Protein AF-A0A538TRN0-F1 (afdb_monomer_lite)

Organism: Eiseniibacteriota bacterium (NCBI:txid2212470)

Structure (mmCIF, N/CA/C/O backbone):
data_AF-A0A538TRN0-F1
#
_entry.id   AF-A0A538TRN0-F1
#
loop_
_atom_site.group_PDB
_atom_site.id
_atom_site.type_symbol
_atom_site.label_atom_id
_atom_site.label_alt_id
_atom_site.label_comp_id
_atom_site.label_asym_id
_atom_site.label_entity_id
_atom_site.label_seq_id
_atom_site.pdbx_PDB_ins_code
_atom_site.Cartn_x
_atom_site.Cartn_y
_atom_site.Cartn_z
_atom_site.occupancy
_atom_site.B_iso_or_equiv
_atom_site.auth_seq_id
_atom_site.auth_comp_id
_atom_site.auth_asym_id
_atom_site.auth_atom_id
_atom_site.pdbx_PDB_model_num
ATOM 1 N N . MET A 1 1 ? -42.161 2.034 69.793 1.00 60.78 1 MET A N 1
ATOM 2 C CA . MET A 1 1 ? -41.586 1.018 68.879 1.00 60.78 1 MET A CA 1
ATOM 3 C C . MET A 1 1 ? -41.432 1.464 67.412 1.00 60.78 1 MET A C 1
ATOM 5 O O . MET A 1 1 ? -40.336 1.257 66.905 1.00 60.78 1 MET A O 1
ATOM 9 N N . PRO A 1 2 ? -42.391 2.129 66.728 1.00 73.31 2 PRO A N 1
ATOM 10 C CA . PRO A 1 2 ? -42.291 2.372 65.273 1.00 73.31 2 PRO A CA 1
ATOM 11 C C . PRO A 1 2 ? -41.176 3.3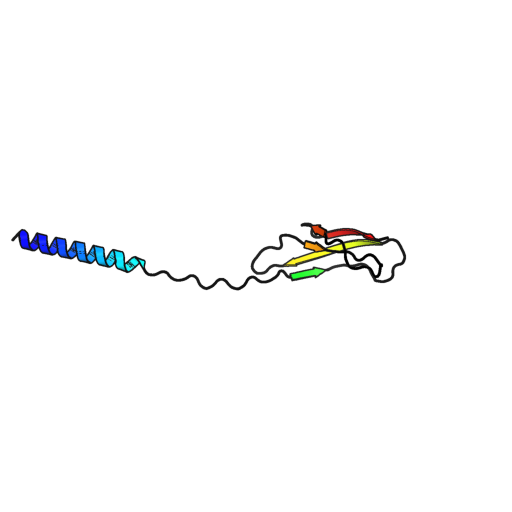53 64.872 1.00 73.31 2 PRO A C 1
ATOM 13 O O . PRO A 1 2 ? -40.542 3.190 63.836 1.00 73.31 2 PRO A O 1
ATOM 16 N N . ARG A 1 3 ? -40.854 4.326 65.736 1.00 79.81 3 ARG A N 1
ATOM 17 C CA . ARG A 1 3 ? -39.811 5.336 65.481 1.00 79.81 3 ARG A CA 1
ATOM 18 C C . ARG A 1 3 ? -38.394 4.749 65.410 1.00 79.81 3 ARG A C 1
ATOM 20 O O . ARG A 1 3 ? -37.573 5.249 64.658 1.00 79.81 3 ARG A O 1
ATOM 27 N N . ARG A 1 4 ? -38.113 3.671 66.155 1.00 83.06 4 ARG A N 1
ATOM 28 C CA . ARG A 1 4 ? -36.812 2.973 66.105 1.00 83.06 4 ARG A CA 1
ATOM 29 C C . ARG A 1 4 ? -36.671 2.147 64.827 1.00 83.06 4 ARG A C 1
ATOM 31 O O . ARG A 1 4 ? -35.608 2.148 64.224 1.00 83.06 4 ARG A O 1
ATOM 38 N N . ILE A 1 5 ? -37.760 1.511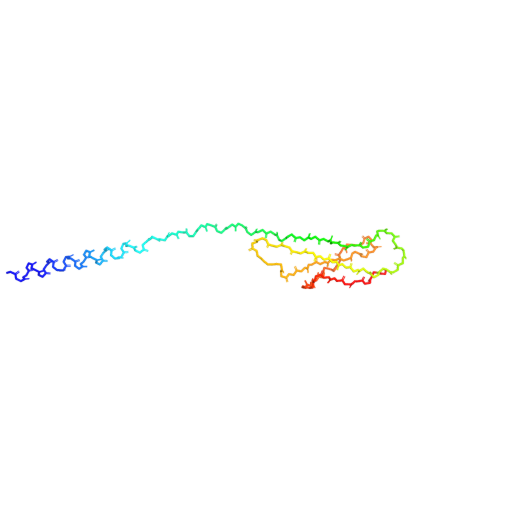 64.394 1.00 87.31 5 ILE A N 1
ATOM 39 C CA . ILE A 1 5 ? -37.815 0.738 63.146 1.00 87.31 5 ILE A CA 1
ATOM 40 C C . ILE A 1 5 ? -37.649 1.671 61.938 1.00 87.31 5 ILE A C 1
ATOM 42 O O . ILE A 1 5 ? -36.858 1.376 61.050 1.00 87.31 5 ILE A O 1
ATOM 46 N N . ALA A 1 6 ? -38.306 2.836 61.946 1.00 88.06 6 ALA A N 1
ATOM 47 C CA . ALA A 1 6 ? -38.159 3.844 60.894 1.00 88.06 6 ALA A CA 1
ATOM 48 C C . ALA A 1 6 ? -36.722 4.390 60.784 1.00 88.06 6 ALA A C 1
ATOM 50 O O . ALA A 1 6 ? -36.212 4.554 59.680 1.00 88.06 6 ALA A O 1
ATOM 51 N N . LEU A 1 7 ? -36.047 4.625 61.917 1.00 92.38 7 LEU A N 1
ATOM 52 C CA . LEU A 1 7 ? -34.651 5.081 61.933 1.00 92.38 7 LEU A CA 1
ATOM 53 C C . LEU A 1 7 ? -33.680 4.008 61.419 1.00 92.38 7 LEU A C 1
ATOM 55 O O . LEU A 1 7 ? -32.754 4.335 60.684 1.00 92.38 7 LEU A O 1
ATOM 59 N N . LEU A 1 8 ? -33.906 2.737 61.765 1.00 93.50 8 LEU A N 1
ATOM 60 C CA . LEU A 1 8 ? -33.096 1.618 61.272 1.00 93.50 8 LEU A CA 1
ATOM 61 C C . LEU A 1 8 ? -33.289 1.392 59.768 1.00 93.50 8 LEU A C 1
ATOM 63 O O . LEU A 1 8 ? -32.311 1.191 59.055 1.00 93.50 8 LEU A O 1
ATOM 67 N N . ALA A 1 9 ? -34.528 1.475 59.277 1.00 93.31 9 ALA A N 1
ATOM 68 C CA . ALA A 1 9 ? -34.824 1.371 57.851 1.00 93.31 9 ALA A CA 1
ATOM 69 C C . ALA A 1 9 ? -34.185 2.521 57.057 1.00 93.31 9 ALA A C 1
ATOM 71 O O . ALA A 1 9 ? -33.581 2.287 56.014 1.00 93.31 9 ALA A O 1
ATOM 72 N N . LEU A 1 10 ? -34.251 3.750 57.578 1.00 94.62 10 LEU A N 1
ATOM 73 C CA . LEU A 1 10 ? -33.611 4.906 56.955 1.00 94.62 10 LEU A CA 1
ATOM 74 C C . LEU A 1 10 ? -32.083 4.758 56.923 1.00 94.62 10 LEU A C 1
ATOM 76 O O . LEU A 1 10 ? -31.468 5.005 55.890 1.00 94.62 10 LEU A O 1
ATOM 80 N N . ALA A 1 11 ? -31.477 4.303 58.024 1.00 94.81 11 ALA A N 1
ATOM 81 C CA . ALA A 1 11 ? -30.042 4.042 58.085 1.00 94.81 11 ALA A CA 1
ATOM 82 C C . ALA A 1 11 ? -29.610 2.973 57.067 1.00 94.81 11 ALA A C 1
ATOM 84 O O . ALA A 1 11 ? -28.604 3.157 56.391 1.00 94.81 11 ALA A O 1
ATOM 85 N N . LEU A 1 12 ? -30.396 1.903 56.911 1.00 94.75 12 LEU A N 1
ATOM 86 C CA . LEU A 1 12 ? -30.136 0.837 55.941 1.00 94.75 12 LEU A CA 1
ATOM 87 C C . LEU A 1 12 ? -30.221 1.334 54.488 1.00 94.75 12 LEU A C 1
ATOM 89 O O . LEU A 1 12 ? -29.388 0.977 53.660 1.00 94.75 12 LEU A O 1
ATOM 93 N N . VAL A 1 13 ? -31.206 2.177 54.169 1.00 95.19 13 VAL A N 1
ATOM 94 C CA . VAL A 1 13 ? -31.344 2.764 52.824 1.00 95.19 13 VAL A CA 1
ATOM 95 C C . VAL A 1 13 ? -30.169 3.689 52.508 1.00 95.19 13 VAL A C 1
ATOM 97 O O . VAL A 1 13 ? -29.633 3.645 51.403 1.00 95.19 13 VAL A O 1
ATOM 100 N N . ILE A 1 14 ? -29.731 4.491 53.482 1.00 94.50 14 ILE A N 1
ATOM 101 C CA . ILE A 1 14 ? -28.582 5.389 53.317 1.00 94.50 14 ILE A CA 1
ATOM 102 C C . ILE A 1 14 ? -27.294 4.589 53.085 1.00 94.50 14 ILE A C 1
ATOM 104 O O . ILE A 1 14 ? -26.524 4.926 52.186 1.00 94.50 14 ILE A O 1
ATOM 108 N N . THR A 1 15 ? -27.058 3.517 53.847 1.00 92.00 15 THR A N 1
ATOM 109 C CA . THR A 1 15 ? -25.846 2.698 53.688 1.00 92.00 15 THR A CA 1
ATOM 110 C C . THR A 1 15 ? -25.827 1.941 52.363 1.00 92.00 15 THR A C 1
ATOM 112 O O . THR A 1 15 ? -24.795 1.928 51.693 1.00 92.00 15 THR A O 1
ATOM 115 N N . LEU A 1 16 ? -26.960 1.377 51.937 1.00 90.38 16 LEU A N 1
ATOM 116 C CA . LEU A 1 16 ? -27.095 0.735 50.624 1.00 90.38 16 LEU A CA 1
ATOM 117 C C . LEU A 1 16 ? -26.893 1.730 49.474 1.00 90.38 16 LEU A C 1
ATOM 119 O O . LEU A 1 16 ? -26.180 1.425 48.519 1.00 90.38 16 LEU A O 1
ATOM 123 N N . GLY A 1 17 ? -27.461 2.935 49.583 1.00 89.75 17 GLY A N 1
ATOM 124 C CA . GLY A 1 17 ? -27.278 3.998 48.593 1.00 89.75 17 GLY A CA 1
ATOM 125 C C . GLY A 1 17 ? -25.819 4.445 48.471 1.00 89.75 17 GLY A C 1
ATOM 126 O O . GLY A 1 17 ? -25.302 4.577 47.364 1.00 89.75 17 GLY A O 1
ATOM 127 N N . ALA A 1 18 ? -25.121 4.608 49.598 1.00 85.88 18 ALA A N 1
ATOM 128 C CA . ALA A 1 18 ? -23.702 4.957 49.607 1.00 85.88 18 ALA A CA 1
ATOM 129 C C . ALA A 1 18 ? -22.818 3.848 49.003 1.00 85.88 18 ALA A C 1
ATOM 131 O O . ALA A 1 18 ? -21.908 4.142 48.227 1.00 85.88 18 ALA A O 1
ATOM 132 N N . ALA A 1 19 ? -23.108 2.577 49.303 1.00 84.81 19 ALA A N 1
ATOM 133 C CA . ALA A 1 19 ? -22.381 1.438 48.741 1.00 84.81 19 ALA A CA 1
ATOM 134 C C . ALA A 1 19 ? -22.564 1.321 47.216 1.00 84.81 19 ALA A C 1
ATOM 136 O O . ALA A 1 19 ? -21.603 1.042 46.500 1.00 84.81 19 ALA A O 1
ATOM 137 N N . TYR A 1 20 ? -23.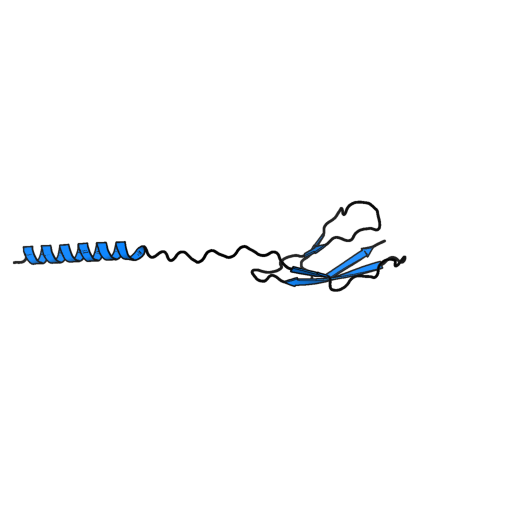772 1.594 46.710 1.00 84.38 20 TYR A N 1
ATOM 138 C CA . TYR A 1 20 ? -24.063 1.594 45.273 1.00 84.38 20 TYR A CA 1
ATOM 139 C C . TYR A 1 20 ? -23.264 2.669 44.516 1.00 84.38 20 TYR A C 1
ATOM 141 O O . TYR A 1 20 ? -22.711 2.402 43.449 1.00 84.38 20 TYR A O 1
ATOM 149 N N . LEU A 1 21 ? -23.133 3.867 45.097 1.00 78.38 21 LEU A N 1
ATOM 150 C CA . LEU A 1 21 ? -22.349 4.959 44.510 1.00 78.38 21 LEU A CA 1
ATOM 151 C C . LEU A 1 21 ? -20.835 4.691 44.549 1.00 78.38 21 LEU A C 1
ATOM 153 O O . LEU A 1 21 ? -20.127 5.065 43.616 1.00 78.38 21 LEU A O 1
ATOM 157 N N . ALA A 1 22 ? -20.335 4.009 45.583 1.00 78.00 22 ALA A N 1
ATOM 158 C CA . ALA A 1 22 ? -18.919 3.651 45.694 1.00 78.00 22 ALA A CA 1
ATOM 159 C C . ALA A 1 22 ? -18.495 2.512 44.740 1.00 78.00 22 ALA A C 1
ATOM 161 O O . ALA A 1 22 ? -17.331 2.436 44.351 1.00 78.00 22 ALA A O 1
ATOM 162 N N . GLY A 1 23 ? -19.424 1.639 44.331 1.00 69.25 23 GLY A N 1
ATOM 163 C CA . GLY A 1 23 ? -19.138 0.469 43.488 1.00 69.25 23 GLY A CA 1
ATOM 164 C C . GLY A 1 23 ? -18.902 0.753 41.998 1.00 69.25 23 GLY A C 1
ATOM 165 O O . GLY A 1 23 ? -18.390 -0.113 41.291 1.00 69.25 23 GLY A O 1
ATOM 166 N N . CYS A 1 24 ? -19.229 1.950 41.501 1.00 68.19 24 CYS A N 1
ATOM 167 C CA . CYS A 1 24 ? -19.105 2.285 40.074 1.00 68.19 24 CYS A CA 1
ATOM 168 C C . CYS A 1 24 ? -17.702 2.764 39.652 1.00 68.19 24 CYS A C 1
ATOM 170 O O . CYS A 1 24 ? -17.487 3.063 38.481 1.00 68.19 24 CYS A O 1
ATOM 172 N N . ALA A 1 25 ? -16.738 2.849 40.574 1.00 65.44 25 ALA A N 1
ATOM 173 C CA . ALA A 1 25 ? -15.427 3.446 40.302 1.00 65.44 25 ALA A CA 1
ATOM 174 C C . ALA A 1 25 ? -14.369 2.469 39.748 1.00 65.44 25 ALA A C 1
ATOM 176 O O . ALA A 1 25 ? -13.215 2.859 39.564 1.00 65.44 25 ALA A O 1
ATOM 177 N N . ASN A 1 26 ? -14.733 1.221 39.437 1.00 62.59 26 ASN A N 1
ATOM 178 C CA . ASN A 1 26 ? -13.818 0.264 38.810 1.00 62.59 26 ASN A CA 1
ATOM 179 C C . ASN A 1 26 ? -13.683 0.537 37.306 1.00 62.59 26 ASN A C 1
ATOM 181 O O . ASN A 1 26 ? -14.038 -0.287 36.465 1.00 62.59 26 ASN A O 1
ATOM 185 N N . SER A 1 27 ? -13.146 1.706 36.961 1.00 65.94 27 SER A N 1
ATOM 186 C CA . SER A 1 27 ? -12.654 1.981 35.618 1.00 65.94 27 SER A CA 1
ATOM 187 C C . SER A 1 27 ? -11.386 1.162 35.414 1.00 65.94 27 SER A C 1
ATOM 189 O O . SER A 1 27 ? -10.274 1.640 35.649 1.00 65.94 27 SER A O 1
ATOM 191 N N . VAL A 1 28 ? -11.550 -0.098 35.004 1.00 70.50 28 VAL A N 1
ATOM 192 C CA . VAL A 1 28 ? -10.468 -0.868 34.391 1.00 70.50 28 VAL A CA 1
ATOM 193 C C . VAL A 1 28 ? -10.028 -0.050 33.188 1.00 70.50 28 VAL A C 1
ATOM 195 O O . VAL A 1 28 ? -10.727 0.007 32.177 1.00 70.50 28 VAL A O 1
ATOM 198 N N . LYS A 1 29 ? -8.911 0.669 33.327 1.00 74.50 29 LYS A N 1
ATOM 199 C CA . LYS A 1 29 ? -8.323 1.383 32.200 1.00 74.50 29 LYS A CA 1
ATOM 200 C C . LYS A 1 29 ? -8.023 0.323 31.145 1.00 74.50 29 LYS A C 1
ATOM 202 O O . LYS A 1 29 ? -7.311 -0.632 31.470 1.00 74.50 29 LYS A O 1
ATOM 207 N N . PRO A 1 30 ? -8.570 0.451 29.925 1.00 76.62 30 PRO A N 1
ATOM 208 C CA . PRO A 1 30 ? -8.183 -0.430 28.844 1.00 76.62 30 PRO A CA 1
ATOM 209 C C . PRO A 1 30 ? -6.655 -0.429 28.741 1.00 76.62 30 PRO A C 1
ATOM 211 O O . PRO A 1 30 ? -6.041 0.626 28.958 1.00 76.62 30 PRO A O 1
ATOM 214 N N . PRO A 1 31 ? -6.028 -1.581 28.457 1.00 79.12 31 PRO A N 1
ATOM 215 C CA . PRO A 1 31 ? -4.604 -1.600 28.174 1.00 79.12 31 PRO A CA 1
ATOM 216 C C . PRO A 1 31 ? -4.304 -0.572 27.081 1.00 79.12 31 PRO A C 1
ATOM 218 O O . PRO A 1 31 ? -5.105 -0.368 26.164 1.00 79.12 31 PRO A O 1
ATOM 221 N N . LEU A 1 32 ? -3.171 0.116 27.220 1.00 81.06 32 LEU A N 1
ATOM 222 C CA . LEU A 1 32 ? -2.750 1.129 26.261 1.00 81.06 32 LEU A CA 1
ATOM 223 C C . LEU A 1 32 ? -2.716 0.487 24.866 1.00 81.06 32 LEU A C 1
ATOM 225 O O . LEU A 1 32 ? -2.093 -0.565 24.698 1.00 81.06 32 LEU A O 1
ATOM 229 N N . LYS A 1 33 ? -3.403 1.086 23.884 1.00 80.56 33 LYS A N 1
ATOM 230 C CA . LYS A 1 33 ? -3.337 0.597 22.503 1.00 80.56 33 LYS A CA 1
ATOM 231 C C . LYS A 1 33 ? -1.859 0.610 22.074 1.00 80.56 33 LYS A C 1
ATOM 233 O O . LYS A 1 33 ? -1.192 1.618 22.327 1.00 80.56 33 LYS A O 1
ATOM 238 N N . PRO A 1 34 ? -1.339 -0.471 21.466 1.00 80.69 34 PRO A N 1
ATOM 239 C CA . PRO A 1 34 ? -0.003 -0.457 20.884 1.00 80.69 34 PRO A CA 1
ATOM 240 C C . PRO A 1 34 ? 0.151 0.707 19.898 1.00 80.69 34 PRO A C 1
ATOM 242 O O . PRO A 1 34 ? -0.838 1.176 19.327 1.00 80.69 34 PRO A O 1
ATOM 245 N N . ALA A 1 35 ? 1.386 1.172 19.708 1.00 86.00 35 ALA A N 1
ATOM 246 C CA . ALA A 1 35 ? 1.679 2.136 18.654 1.00 86.00 35 ALA A CA 1
ATOM 247 C C . ALA A 1 35 ? 1.284 1.550 17.290 1.00 86.00 35 ALA A C 1
ATOM 249 O O . ALA A 1 35 ? 1.474 0.353 17.072 1.00 86.00 35 ALA A O 1
ATOM 250 N N . SER A 1 36 ? 0.738 2.398 16.414 1.00 82.56 36 SER A N 1
ATOM 251 C CA . SER A 1 36 ? 0.454 2.022 15.026 1.00 82.56 36 SER A CA 1
ATOM 252 C C . SER A 1 36 ? 1.756 1.624 14.345 1.00 82.56 36 SER A C 1
ATOM 254 O O . SER A 1 36 ? 2.759 2.323 14.521 1.00 82.56 36 SER A O 1
ATOM 256 N N . LEU A 1 37 ? 1.742 0.532 13.590 1.00 86.00 37 LEU A N 1
ATOM 257 C CA . LEU A 1 37 ? 2.859 0.163 12.728 1.00 86.00 37 LEU A CA 1
ATOM 258 C C . LEU A 1 37 ? 2.623 0.697 11.313 1.00 86.00 37 LEU A C 1
ATOM 260 O O . LEU A 1 37 ? 1.483 0.911 10.900 1.00 86.00 37 LEU A O 1
ATOM 264 N N . ASP A 1 38 ? 3.713 0.954 10.592 1.00 88.44 38 ASP A N 1
ATOM 265 C CA . ASP A 1 38 ? 3.636 1.321 9.180 1.00 88.44 38 ASP A CA 1
ATOM 266 C C . ASP A 1 38 ? 3.406 0.059 8.327 1.00 88.44 38 ASP A C 1
ATOM 268 O O . ASP A 1 38 ? 3.983 -0.991 8.632 1.00 88.44 38 ASP A O 1
ATOM 272 N N . PRO A 1 39 ? 2.608 0.136 7.245 1.00 86.12 39 PRO A N 1
ATOM 273 C CA . PRO A 1 39 ? 2.416 -0.988 6.339 1.00 86.12 39 PRO A CA 1
ATOM 274 C C . PRO A 1 39 ? 3.702 -1.399 5.620 1.00 86.12 39 PRO A C 1
ATOM 276 O O . PRO A 1 39 ? 4.502 -0.564 5.193 1.00 86.12 39 PRO A O 1
ATOM 279 N N . GLU A 1 40 ? 3.843 -2.697 5.383 1.00 92.19 40 GLU A N 1
ATOM 280 C CA . GLU A 1 40 ? 4.934 -3.267 4.599 1.00 92.19 40 GLU A CA 1
ATOM 281 C C . GLU A 1 40 ? 4.498 -3.417 3.134 1.00 92.19 40 GLU A C 1
ATOM 283 O O . GLU A 1 40 ? 3.369 -3.823 2.839 1.00 92.19 40 GLU A O 1
ATOM 288 N N . THR A 1 41 ? 5.384 -3.068 2.195 1.00 88.12 41 THR A N 1
ATOM 289 C CA . THR A 1 41 ? 5.139 -3.188 0.748 1.00 88.12 41 THR A CA 1
ATOM 290 C C . THR A 1 41 ? 6.325 -3.845 0.060 1.00 88.12 41 THR A C 1
ATOM 292 O O . THR A 1 41 ? 7.472 -3.468 0.288 1.00 88.12 41 THR A O 1
ATOM 295 N N . GLU A 1 42 ? 6.030 -4.795 -0.824 1.00 90.44 42 GLU A N 1
ATOM 296 C CA . GLU A 1 42 ? 7.021 -5.497 -1.636 1.00 90.44 42 GLU A CA 1
ATOM 297 C C . GLU A 1 42 ? 6.706 -5.317 -3.125 1.00 90.44 42 GLU A C 1
ATOM 299 O O . GLU A 1 42 ? 5.584 -5.582 -3.572 1.00 90.44 42 GLU A O 1
ATOM 304 N N . LEU A 1 43 ? 7.713 -4.880 -3.889 1.00 83.56 43 LEU A N 1
ATOM 305 C CA . LEU A 1 43 ? 7.680 -4.867 -5.348 1.00 83.56 43 LEU A CA 1
ATOM 306 C C . LEU A 1 43 ? 8.045 -6.263 -5.851 1.00 83.56 43 LEU A C 1
ATOM 308 O O . LEU A 1 43 ? 9.190 -6.691 -5.730 1.00 83.56 43 LEU A O 1
ATOM 312 N N . THR A 1 44 ? 7.075 -6.976 -6.415 1.00 84.75 44 THR A N 1
ATOM 313 C CA . THR A 1 44 ? 7.256 -8.389 -6.783 1.00 84.75 44 THR A CA 1
ATOM 314 C C . THR A 1 44 ? 7.761 -8.583 -8.208 1.00 84.75 44 THR A C 1
ATOM 316 O O . THR A 1 44 ? 8.202 -9.675 -8.566 1.00 84.75 44 THR A O 1
ATOM 319 N N . TYR A 1 45 ? 7.709 -7.535 -9.032 1.00 80.12 45 TYR A N 1
ATOM 320 C CA . TYR A 1 45 ? 8.215 -7.557 -10.397 1.00 80.12 45 TYR A CA 1
ATOM 321 C C . TYR A 1 45 ? 8.556 -6.147 -10.886 1.00 80.12 45 TYR A C 1
ATOM 323 O O . TYR A 1 45 ? 7.772 -5.212 -10.710 1.00 80.12 45 TYR A O 1
ATOM 331 N N . ALA A 1 46 ? 9.706 -6.029 -11.548 1.00 73.00 46 ALA A N 1
ATOM 332 C CA . ALA A 1 46 ? 10.141 -4.844 -12.272 1.00 73.00 46 ALA A CA 1
ATOM 333 C C . ALA A 1 46 ? 10.916 -5.258 -13.541 1.00 73.00 46 ALA A C 1
ATOM 335 O O . ALA A 1 46 ? 11.511 -6.341 -13.562 1.00 73.00 46 ALA A O 1
ATOM 336 N N . PRO A 1 47 ? 10.921 -4.430 -14.599 1.00 70.06 47 PRO A N 1
ATOM 337 C CA . PRO A 1 47 ? 11.768 -4.637 -15.773 1.00 70.06 47 PRO A CA 1
ATOM 338 C C . PRO A 1 47 ? 13.268 -4.603 -15.445 1.00 70.06 47 PRO A C 1
ATOM 340 O O . PRO A 1 47 ? 13.683 -4.047 -14.431 1.00 70.06 47 PRO A O 1
ATOM 343 N N . VAL A 1 48 ? 14.082 -5.181 -16.333 1.00 71.38 48 VAL A N 1
ATOM 344 C CA . VAL A 1 48 ? 15.550 -5.212 -16.216 1.00 71.38 48 VAL A CA 1
ATOM 345 C C . VAL A 1 48 ? 16.147 -3.854 -16.612 1.00 71.38 48 VAL A C 1
ATOM 347 O O . VAL A 1 48 ? 15.696 -3.243 -17.579 1.00 71.38 48 VAL A O 1
ATOM 350 N N . GLU A 1 49 ? 17.167 -3.391 -15.884 1.00 65.81 49 GLU A N 1
ATOM 351 C CA . GLU A 1 49 ? 17.898 -2.152 -16.192 1.00 65.81 49 GLU A CA 1
ATOM 352 C C . GLU A 1 49 ? 18.587 -2.217 -17.574 1.00 65.81 49 GLU A C 1
ATOM 354 O O . GLU A 1 49 ? 19.170 -3.241 -17.937 1.00 65.81 49 GLU A O 1
ATOM 359 N N . ASN A 1 50 ? 18.588 -1.093 -18.306 1.00 59.78 50 ASN A N 1
ATOM 360 C CA . ASN A 1 50 ? 19.266 -0.871 -19.599 1.00 59.78 50 ASN A CA 1
ATOM 361 C C . ASN A 1 50 ? 18.629 -1.473 -20.870 1.00 59.78 50 ASN A C 1
ATOM 363 O O . ASN A 1 50 ? 19.325 -1.630 -21.879 1.00 59.78 50 ASN A O 1
ATOM 367 N N . ASP A 1 51 ? 17.324 -1.756 -20.890 1.00 55.81 51 ASP A N 1
ATOM 368 C CA . ASP A 1 51 ? 16.624 -1.914 -22.175 1.00 55.81 51 ASP A CA 1
ATOM 369 C C . ASP A 1 51 ? 16.430 -0.533 -22.831 1.00 55.81 51 ASP A C 1
ATOM 371 O O . ASP A 1 51 ? 15.907 0.396 -22.222 1.00 55.81 51 ASP A O 1
ATOM 375 N N . THR A 1 52 ? 16.899 -0.386 -24.070 1.00 57.25 52 THR A N 1
ATOM 376 C CA . THR A 1 52 ? 16.896 0.877 -24.838 1.00 57.25 52 THR A CA 1
ATOM 377 C C . THR A 1 52 ? 15.650 1.037 -25.710 1.00 57.25 52 THR A C 1
ATOM 379 O O . THR A 1 52 ? 15.521 2.005 -26.462 1.00 57.25 52 THR A O 1
ATOM 382 N N . THR A 1 53 ? 14.716 0.093 -25.621 1.00 58.59 53 THR A N 1
ATOM 383 C CA . THR A 1 53 ? 13.423 0.155 -26.302 1.00 58.59 53 THR A CA 1
ATOM 384 C C . THR A 1 53 ? 12.402 0.831 -25.390 1.00 58.59 53 THR A C 1
ATOM 386 O O . THR A 1 53 ? 12.457 0.661 -24.180 1.00 58.59 53 THR A O 1
ATOM 389 N N . SER A 1 54 ? 11.430 1.569 -25.937 1.00 56.94 54 SER A N 1
ATOM 390 C CA . SER A 1 54 ? 10.288 2.069 -25.157 1.00 56.94 54 SER A CA 1
ATOM 391 C C . SER A 1 54 ? 9.642 0.925 -24.366 1.00 56.94 54 SER A C 1
ATOM 393 O O . SER A 1 54 ? 9.029 0.035 -24.966 1.00 56.94 54 SER A O 1
ATOM 395 N N . VAL A 1 55 ? 9.780 0.936 -23.039 1.00 62.66 55 VAL A N 1
ATOM 396 C CA . VAL A 1 55 ? 9.305 -0.158 -22.191 1.00 62.66 55 VAL A CA 1
ATOM 397 C C . VAL A 1 55 ? 7.913 0.186 -21.674 1.00 62.66 55 VAL A C 1
ATOM 399 O O . VAL A 1 55 ? 7.670 1.242 -21.080 1.00 62.66 55 VAL A O 1
ATOM 402 N N . HIS A 1 56 ? 6.968 -0.726 -21.891 1.00 68.31 56 HIS A N 1
ATOM 403 C CA . HIS A 1 56 ? 5.740 -0.749 -21.108 1.00 68.31 56 HIS A CA 1
ATOM 404 C C . HIS A 1 56 ? 6.053 -1.428 -19.776 1.00 68.31 56 HIS A C 1
ATOM 406 O O . HIS A 1 56 ? 6.206 -2.645 -19.709 1.00 68.31 56 HIS A O 1
ATOM 412 N N . VAL A 1 57 ? 6.171 -0.628 -18.720 1.00 73.94 57 VAL A N 1
ATOM 413 C CA . VAL A 1 57 ? 6.439 -1.113 -17.370 1.00 73.94 57 VAL A CA 1
ATOM 414 C C . VAL A 1 57 ? 5.121 -1.507 -16.725 1.00 73.94 57 VAL A C 1
ATOM 416 O O . VAL A 1 57 ? 4.224 -0.676 -16.569 1.00 73.94 57 VAL A O 1
ATOM 419 N N . GLN A 1 58 ? 5.016 -2.774 -16.341 1.00 84.50 58 GLN A N 1
ATOM 420 C CA . GLN A 1 58 ? 3.940 -3.264 -15.495 1.00 84.50 58 GLN A CA 1
ATOM 421 C C . GLN A 1 58 ? 4.509 -3.528 -14.104 1.00 84.50 58 GLN A C 1
ATOM 423 O O . GLN A 1 58 ? 5.407 -4.350 -13.944 1.00 84.50 58 GLN A O 1
ATOM 428 N N . LEU A 1 59 ? 3.987 -2.816 -13.113 1.00 86.44 59 LEU A N 1
ATOM 429 C CA . LEU A 1 59 ? 4.344 -2.977 -11.710 1.00 86.44 59 LEU A CA 1
ATOM 430 C C . LEU A 1 59 ? 3.300 -3.857 -11.030 1.00 86.44 59 LEU A C 1
ATOM 432 O O . LEU A 1 59 ? 2.106 -3.708 -11.300 1.00 86.44 59 LEU A O 1
ATOM 436 N N . TYR A 1 60 ? 3.756 -4.721 -10.127 1.00 91.50 60 TYR A N 1
ATOM 437 C CA . TYR A 1 60 ? 2.913 -5.526 -9.247 1.00 91.50 60 TYR A CA 1
ATOM 438 C C . TYR A 1 60 ? 3.417 -5.404 -7.814 1.00 91.50 60 TYR A C 1
ATOM 440 O O . TYR A 1 60 ? 4.627 -5.385 -7.577 1.00 91.50 60 TYR A O 1
ATOM 448 N N . TRP A 1 61 ? 2.497 -5.337 -6.857 1.00 93.06 61 TRP A N 1
ATOM 449 C CA . TRP A 1 61 ? 2.853 -5.197 -5.450 1.00 93.06 61 TRP A CA 1
ATOM 450 C C . TRP A 1 61 ? 1.915 -5.959 -4.526 1.00 93.06 61 TRP A C 1
ATOM 452 O O . TRP A 1 61 ? 0.711 -6.094 -4.764 1.00 93.06 61 TRP A O 1
ATOM 462 N N . ASN A 1 62 ? 2.486 -6.385 -3.406 1.00 93.69 62 ASN A N 1
ATOM 463 C CA . ASN A 1 62 ? 1.751 -6.871 -2.251 1.00 93.69 62 ASN A CA 1
ATOM 464 C C . ASN A 1 62 ? 1.877 -5.858 -1.113 1.00 93.69 62 ASN A C 1
ATOM 466 O O . ASN A 1 62 ? 2.899 -5.191 -0.972 1.00 93.69 62 ASN A O 1
ATOM 470 N N . GLY A 1 63 ? 0.817 -5.741 -0.317 1.00 92.69 63 GLY A N 1
ATOM 471 C CA . GLY A 1 63 ? 0.787 -4.871 0.853 1.00 92.69 63 GLY A CA 1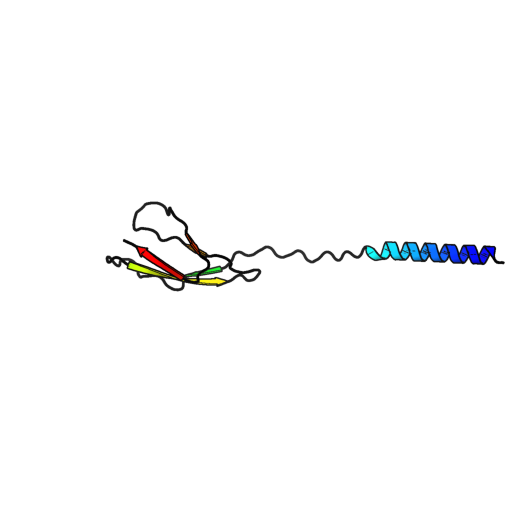
ATOM 472 C C . GLY A 1 63 ? 0.218 -5.630 2.037 1.00 92.69 63 GLY A C 1
ATOM 473 O O . GLY A 1 63 ? -0.796 -6.319 1.881 1.00 92.69 63 GLY A O 1
ATOM 474 N N . PHE A 1 64 ? 0.866 -5.489 3.186 1.00 94.75 64 PHE A N 1
ATOM 475 C CA . PHE A 1 64 ? 0.461 -6.103 4.441 1.00 94.75 64 PHE A CA 1
ATOM 476 C C . PHE A 1 64 ? 0.488 -5.065 5.563 1.00 94.75 64 PHE A C 1
ATOM 478 O O . PHE A 1 64 ? 1.420 -4.274 5.673 1.00 94.75 64 PHE A O 1
ATOM 485 N N . ASP A 1 65 ? -0.548 -5.084 6.391 1.00 92.31 65 ASP A N 1
ATOM 486 C CA . ASP A 1 65 ? -0.661 -4.269 7.592 1.00 92.31 65 ASP A CA 1
ATOM 487 C C . ASP A 1 65 ? -1.138 -5.199 8.718 1.00 92.31 65 ASP A C 1
ATOM 489 O O . ASP A 1 65 ? -2.146 -5.896 8.575 1.00 92.31 65 ASP A O 1
ATOM 493 N N . ARG A 1 66 ? -0.357 -5.293 9.801 1.00 92.00 66 ARG A N 1
ATOM 494 C CA . ARG A 1 66 ? -0.590 -6.264 10.882 1.00 92.00 66 ARG A CA 1
ATOM 495 C C . ARG A 1 66 ? -1.627 -5.774 11.892 1.00 92.00 66 ARG A C 1
ATOM 497 O O . ARG A 1 66 ? -2.181 -6.583 12.636 1.00 92.00 66 ARG A O 1
ATOM 504 N N . ASP A 1 67 ? -1.846 -4.470 11.970 1.00 87.94 67 ASP A N 1
ATOM 505 C CA . ASP A 1 67 ? -2.729 -3.810 12.932 1.00 87.94 67 ASP A CA 1
ATOM 506 C C . ASP A 1 67 ? -3.788 -2.918 12.265 1.00 87.94 67 ASP A C 1
ATOM 508 O O . ASP A 1 67 ? -4.592 -2.287 12.962 1.00 87.94 67 ASP A O 1
ATOM 512 N N . GLY A 1 68 ? -3.844 -2.936 10.934 1.00 89.25 68 GLY A N 1
ATOM 513 C CA . GLY A 1 68 ? -4.800 -2.199 10.123 1.00 89.25 68 GLY A CA 1
ATOM 514 C C . GLY A 1 68 ? -5.104 -2.853 8.774 1.00 89.25 68 GLY A C 1
ATOM 515 O O . GLY A 1 68 ? -5.236 -4.070 8.649 1.00 89.25 68 GLY A O 1
ATOM 516 N N . GLU A 1 69 ? -5.293 -2.007 7.765 1.00 93.19 69 GLU A N 1
ATOM 517 C CA . GLU A 1 69 ? -5.615 -2.397 6.395 1.00 93.19 69 GLU A CA 1
ATOM 518 C C . GLU A 1 69 ? -4.856 -1.496 5.417 1.00 93.19 69 GLU A C 1
ATOM 520 O O . GLU A 1 69 ? -4.844 -0.268 5.542 1.00 93.19 69 GLU A O 1
ATOM 525 N N . VAL A 1 70 ? -4.278 -2.099 4.376 1.00 94.00 70 VAL A N 1
ATOM 526 C CA . VAL A 1 70 ? -3.659 -1.348 3.281 1.00 94.00 70 VAL A CA 1
ATOM 527 C C . VAL A 1 70 ? -4.738 -0.747 2.382 1.00 94.00 70 VAL A C 1
ATOM 529 O O . VAL A 1 70 ? -5.311 -1.430 1.536 1.00 94.00 70 VAL A O 1
ATOM 532 N N . VAL A 1 71 ? -4.978 0.556 2.527 1.00 94.88 71 VAL A N 1
ATOM 533 C CA . VAL A 1 71 ? -6.046 1.273 1.803 1.00 94.88 71 VAL A CA 1
ATOM 534 C C . VAL A 1 71 ? -5.610 1.907 0.480 1.00 94.88 71 VAL A C 1
ATOM 536 O O . VAL A 1 71 ? -6.456 2.279 -0.334 1.00 94.88 71 VAL A O 1
ATOM 539 N N . LYS A 1 72 ? -4.305 2.105 0.263 1.00 94.56 72 LYS A N 1
ATOM 540 C CA . LYS A 1 72 ? -3.771 2.817 -0.906 1.00 94.56 72 LYS A CA 1
ATOM 541 C C . LYS A 1 72 ? -2.284 2.533 -1.098 1.00 94.56 72 LYS A C 1
ATOM 543 O O . LYS A 1 72 ? -1.545 2.432 -0.127 1.00 94.56 72 LYS A O 1
ATOM 548 N N . PHE A 1 73 ? -1.861 2.504 -2.355 1.00 94.19 73 PHE A N 1
ATOM 549 C CA . PHE A 1 73 ? -0.466 2.457 -2.774 1.00 94.19 73 PHE A CA 1
ATOM 550 C C . PHE A 1 73 ? -0.057 3.794 -3.383 1.00 94.19 73 PHE A C 1
ATOM 552 O O . PHE A 1 73 ? -0.854 4.434 -4.078 1.00 94.19 73 PHE A O 1
ATOM 559 N N . TYR A 1 74 ? 1.190 4.191 -3.146 1.00 92.06 74 TYR A N 1
ATOM 560 C CA . TYR A 1 74 ? 1.829 5.328 -3.797 1.00 92.06 74 TYR A CA 1
ATOM 561 C C . TYR A 1 74 ? 3.015 4.823 -4.606 1.00 92.06 74 TYR A C 1
ATOM 563 O O . TYR A 1 74 ? 3.806 4.027 -4.109 1.00 92.06 74 TYR A O 1
ATOM 571 N N . PHE A 1 75 ? 3.133 5.273 -5.850 1.00 87.75 75 PHE A N 1
ATOM 572 C CA . PHE A 1 75 ? 4.231 4.891 -6.726 1.00 87.75 75 PHE A CA 1
ATOM 573 C C . PHE A 1 75 ? 4.683 6.077 -7.570 1.00 87.75 75 PHE A C 1
ATOM 575 O O . PHE A 1 75 ? 3.902 6.974 -7.897 1.00 87.75 75 PHE A O 1
ATOM 582 N N . SER A 1 76 ? 5.951 6.057 -7.942 1.00 84.25 76 SER A N 1
ATOM 583 C CA . SER A 1 76 ? 6.543 6.935 -8.940 1.00 84.25 76 SER A CA 1
ATOM 584 C C . SER A 1 76 ? 7.397 6.082 -9.875 1.00 84.25 76 SER A C 1
ATOM 586 O O . SER A 1 76 ? 7.824 4.986 -9.514 1.00 84.25 76 SER A O 1
ATOM 588 N N . VAL A 1 77 ? 7.545 6.542 -11.113 1.00 76.88 77 VAL A N 1
ATOM 589 C CA . VAL A 1 77 ? 8.439 5.931 -12.096 1.00 76.88 77 VAL A CA 1
ATOM 590 C C . VAL A 1 77 ? 9.358 7.044 -12.551 1.00 76.88 77 VAL A C 1
ATOM 592 O O . VAL A 1 77 ? 8.872 8.051 -13.075 1.00 76.88 77 VAL A O 1
ATOM 595 N N . ASP A 1 78 ? 10.649 6.873 -12.311 1.00 72.50 78 ASP A N 1
ATOM 596 C CA . ASP A 1 78 ? 11.650 7.839 -12.730 1.00 72.50 78 ASP A CA 1
ATOM 597 C C . ASP A 1 78 ? 11.749 7.805 -14.257 1.00 72.50 78 ASP A C 1
ATOM 599 O O . ASP A 1 78 ? 11.868 6.743 -14.871 1.00 72.50 78 ASP A O 1
ATOM 603 N N . ALA A 1 79 ? 11.645 8.973 -14.888 1.00 60.69 79 ALA A N 1
ATOM 604 C CA . ALA A 1 79 ? 12.138 9.118 -16.250 1.00 60.69 79 ALA A CA 1
ATOM 605 C C . ALA A 1 79 ? 13.669 9.089 -16.184 1.00 60.69 79 ALA A C 1
ATOM 607 O O . ALA A 1 79 ? 14.221 9.584 -15.201 1.00 60.69 79 ALA A O 1
ATOM 608 N N . ASP A 1 80 ? 14.336 8.563 -17.216 1.00 58.59 80 ASP A N 1
ATOM 609 C CA . ASP A 1 80 ? 15.804 8.498 -17.369 1.00 58.59 80 ASP A CA 1
ATOM 610 C C . ASP A 1 80 ? 16.442 9.896 -17.548 1.00 58.59 80 ASP A C 1
ATOM 612 O O . ASP A 1 80 ? 17.177 10.219 -18.477 1.00 58.59 80 ASP A O 1
ATOM 616 N N . THR A 1 81 ? 16.068 10.806 -16.664 1.00 53.41 81 THR A N 1
ATOM 617 C CA . THR A 1 81 ? 16.502 12.182 -16.587 1.00 53.41 81 THR A CA 1
ATOM 618 C C . THR A 1 81 ? 17.077 12.348 -15.197 1.00 53.41 81 THR A C 1
ATOM 620 O O . THR A 1 81 ? 16.450 11.949 -14.221 1.00 53.41 81 THR A O 1
ATOM 623 N N . ALA A 1 82 ? 18.235 12.995 -15.075 1.00 57.22 82 ALA A N 1
ATOM 624 C CA . ALA A 1 82 ? 18.832 13.380 -13.791 1.00 57.22 82 ALA A CA 1
ATOM 625 C C . ALA A 1 82 ? 17.976 14.397 -12.988 1.00 57.22 82 ALA A C 1
ATOM 627 O O . ALA A 1 82 ? 18.491 15.129 -12.143 1.00 57.22 82 ALA A O 1
ATOM 628 N N . LEU A 1 83 ? 16.683 14.504 -13.300 1.00 53.94 83 LEU A N 1
ATOM 629 C CA . LEU A 1 83 ? 15.717 15.390 -12.686 1.00 53.94 83 LEU A CA 1
ATOM 630 C C . LEU A 1 83 ? 15.026 14.671 -11.519 1.00 53.94 83 LEU A C 1
ATOM 632 O O . LEU A 1 83 ? 14.750 13.477 -11.600 1.00 53.94 83 LEU A O 1
ATOM 636 N N . PRO A 1 84 ? 14.718 15.392 -10.431 1.00 57.53 84 PRO A N 1
ATOM 637 C CA . PRO A 1 84 ? 14.044 14.817 -9.278 1.00 57.53 84 PRO A CA 1
ATOM 638 C C . PRO A 1 84 ? 12.639 14.302 -9.621 1.00 57.53 84 PRO A C 1
ATOM 640 O O . PRO A 1 84 ? 11.916 14.888 -10.433 1.00 57.53 84 PRO A O 1
ATOM 643 N N . ILE A 1 85 ? 12.253 13.225 -8.933 1.00 60.69 85 ILE A N 1
ATOM 644 C CA . ILE A 1 85 ? 10.934 12.584 -8.975 1.00 60.69 85 ILE A CA 1
ATOM 645 C C . ILE A 1 85 ? 9.844 13.645 -8.787 1.00 60.69 85 ILE A C 1
ATOM 647 O O . ILE A 1 85 ? 9.703 14.208 -7.701 1.00 60.69 85 ILE A O 1
ATOM 651 N N . THR A 1 86 ? 9.082 13.959 -9.835 1.00 61.44 86 THR A N 1
ATOM 652 C CA . THR A 1 86 ? 8.166 15.117 -9.801 1.00 61.44 86 THR A CA 1
ATOM 653 C C . THR A 1 86 ? 6.694 14.752 -9.655 1.00 61.44 86 THR A C 1
ATOM 655 O O . THR A 1 86 ? 5.904 15.622 -9.298 1.00 61.44 86 THR A O 1
ATOM 658 N N . GLU A 1 87 ? 6.297 13.488 -9.841 1.00 78.62 87 GLU A N 1
ATOM 659 C CA . GLU A 1 87 ? 4.879 13.117 -9.768 1.00 78.62 87 GLU A CA 1
ATOM 660 C C . GLU A 1 87 ? 4.646 11.764 -9.081 1.00 78.62 87 GLU A C 1
ATOM 662 O O . GLU A 1 87 ? 4.633 10.702 -9.708 1.00 78.62 87 GLU A O 1
ATOM 667 N N . TRP A 1 88 ? 4.402 11.813 -7.771 1.00 85.50 88 TRP A N 1
ATOM 668 C CA . TRP A 1 88 ? 3.843 10.681 -7.038 1.00 85.50 88 TRP A CA 1
ATOM 669 C C . TRP A 1 88 ? 2.407 10.418 -7.484 1.00 85.50 88 TRP A C 1
ATOM 671 O O . TRP A 1 88 ? 1.564 11.315 -7.500 1.00 85.50 88 TRP A O 1
ATOM 681 N N . LYS A 1 89 ? 2.114 9.161 -7.805 1.00 88.62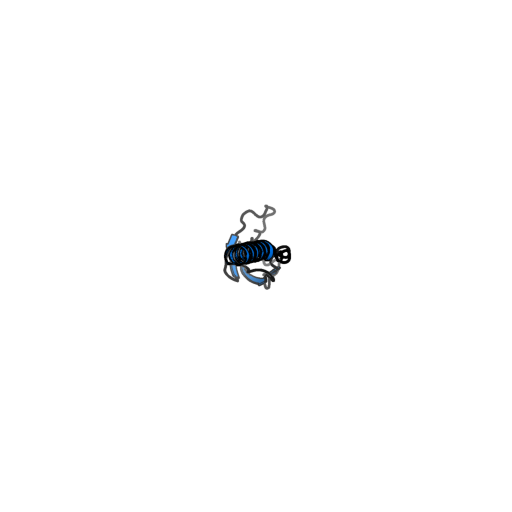 89 LYS A N 1
ATOM 682 C CA . LYS A 1 89 ? 0.782 8.684 -8.179 1.00 88.62 89 LYS A CA 1
ATOM 683 C C . LYS A 1 89 ? 0.250 7.791 -7.081 1.00 88.62 89 LYS A C 1
ATOM 685 O O . LYS A 1 89 ? 1.015 7.172 -6.350 1.00 88.62 89 LYS A O 1
ATOM 690 N N . SER A 1 90 ? -1.073 7.723 -6.969 1.00 92.62 90 SER A N 1
ATOM 691 C CA . SER A 1 90 ? -1.720 6.828 -6.016 1.00 92.62 90 SER A CA 1
ATOM 692 C C . SER A 1 90 ? -2.772 5.959 -6.681 1.00 92.62 90 SER A C 1
ATOM 694 O O . SER A 1 90 ? -3.377 6.361 -7.675 1.00 92.62 90 SER A O 1
ATOM 696 N N . THR A 1 91 ? -2.974 4.764 -6.139 1.00 92.69 91 THR A N 1
ATOM 697 C CA . THR A 1 91 ? -3.946 3.789 -6.641 1.00 92.69 91 THR A CA 1
ATOM 698 C C . THR A 1 91 ? -4.376 2.837 -5.527 1.00 92.69 91 THR A C 1
ATOM 700 O O . THR A 1 91 ? -3.683 2.686 -4.523 1.00 92.69 91 THR A O 1
ATOM 703 N N . THR A 1 92 ? -5.533 2.201 -5.692 1.00 95.38 92 THR A N 1
ATOM 704 C CA . THR A 1 92 ? -5.992 1.081 -4.853 1.00 95.38 92 THR A CA 1
ATOM 705 C C . THR A 1 92 ? -5.828 -0.272 -5.551 1.00 95.38 92 THR A C 1
ATOM 707 O O . THR A 1 92 ? -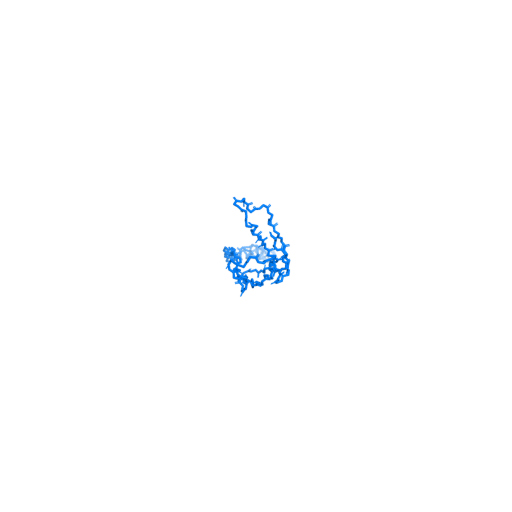6.015 -1.311 -4.920 1.00 95.38 92 THR A O 1
ATOM 710 N N . ALA A 1 93 ? -5.466 -0.276 -6.839 1.00 94.25 93 ALA A N 1
ATOM 711 C CA . ALA A 1 93 ? -5.159 -1.492 -7.586 1.00 94.25 93 ALA A CA 1
ATOM 712 C C . ALA A 1 93 ? -3.887 -2.175 -7.047 1.00 94.25 93 ALA A C 1
ATOM 714 O O . ALA A 1 93 ? -3.064 -1.538 -6.386 1.00 94.25 93 ALA A O 1
ATOM 715 N N . LYS A 1 94 ? -3.725 -3.474 -7.332 1.00 92.44 94 LYS A N 1
ATOM 716 C CA . LYS A 1 94 ? -2.523 -4.265 -6.986 1.00 92.44 94 LYS A CA 1
ATOM 717 C C . LYS A 1 94 ? -1.419 -4.177 -8.046 1.00 92.44 94 LYS A C 1
ATOM 719 O O . LYS A 1 94 ? -0.392 -4.847 -7.942 1.00 92.44 94 LYS A O 1
ATOM 724 N N . ASP A 1 95 ? -1.653 -3.356 -9.059 1.00 90.56 95 ASP A N 1
ATOM 725 C CA . ASP A 1 95 ? -0.796 -3.204 -10.212 1.00 90.56 95 ASP A CA 1
ATOM 726 C C . ASP A 1 95 ? -0.940 -1.806 -10.840 1.00 90.56 95 ASP A C 1
ATOM 728 O O . ASP A 1 95 ? -1.920 -1.083 -10.611 1.00 90.56 95 ASP A O 1
ATOM 732 N N . ALA A 1 96 ? 0.051 -1.412 -11.641 1.00 87.25 96 ALA A N 1
ATOM 733 C CA . ALA A 1 96 ? -0.057 -0.264 -12.536 1.00 87.25 96 ALA A CA 1
ATOM 734 C C . ALA A 1 96 ? 0.803 -0.426 -13.788 1.00 87.25 96 ALA A C 1
ATOM 736 O O . ALA A 1 96 ? 1.960 -0.839 -13.724 1.00 87.25 96 ALA A O 1
ATOM 737 N N . SER A 1 97 ? 0.249 0.023 -14.916 1.00 82.62 97 SER A N 1
ATOM 738 C CA . SER A 1 97 ? 0.941 0.102 -16.200 1.00 82.62 97 SER A CA 1
ATOM 739 C C . SER A 1 97 ? 1.414 1.531 -16.499 1.00 82.62 97 SER A C 1
ATOM 741 O O . SER A 1 97 ? 0.614 2.483 -16.467 1.00 82.62 97 SER A O 1
ATOM 743 N N . ARG A 1 98 ? 2.682 1.698 -16.880 1.00 77.00 98 ARG A N 1
ATOM 744 C CA . ARG A 1 98 ? 3.228 2.964 -17.387 1.00 77.00 98 ARG A CA 1
ATOM 745 C C . ARG A 1 98 ? 4.112 2.745 -18.607 1.00 77.00 98 ARG A C 1
ATOM 747 O O . ARG A 1 98 ? 5.032 1.941 -18.581 1.00 77.00 98 ARG A O 1
ATOM 754 N N . SER A 1 99 ? 3.838 3.496 -19.670 1.00 68.06 99 SER A N 1
ATOM 755 C CA . SER A 1 99 ? 4.777 3.647 -20.781 1.00 68.06 99 SER A CA 1
ATOM 756 C C . SER A 1 99 ? 5.854 4.636 -20.367 1.00 68.06 99 SER A C 1
ATOM 758 O O . SER A 1 99 ? 5.529 5.780 -20.042 1.00 68.06 99 SER A O 1
ATOM 760 N N . VAL A 1 100 ? 7.105 4.195 -20.388 1.00 64.12 100 VAL A N 1
ATOM 761 C CA . VAL A 1 100 ? 8.270 5.064 -20.221 1.00 64.12 100 VAL A CA 1
ATOM 762 C C . VAL A 1 100 ? 8.895 5.229 -21.606 1.00 64.12 100 VAL A C 1
ATOM 764 O O . VAL A 1 100 ? 9.040 4.249 -22.342 1.00 64.12 100 VAL A O 1
ATOM 767 N N . ARG A 1 101 ? 9.150 6.476 -22.005 1.00 58.44 101 ARG A N 1
ATOM 768 C CA . ARG A 1 101 ? 9.819 6.822 -23.263 1.00 58.44 101 ARG A CA 1
ATOM 769 C C . ARG A 1 101 ? 11.163 7.441 -22.940 1.00 58.44 101 ARG A C 1
ATOM 771 O O . ARG A 1 101 ? 11.179 8.251 -21.988 1.00 58.44 101 ARG A O 1
#

pLDDT: mean 80.19, std 12.71, range [53.41, 95.38]

Radius of gyration: 33.39 Å; chains: 1; bounding box: 62×24×95 Å

Sequence (101 aa):
MPRRIALLALALVITLGAAYLAGCANSVKPPLKPASLDPETELTYAPVENDTTSVHVQLYWNGFDRDGEVVKFYFSVDADTALPITEWKSTTAKDASRSVR

Foldseek 3Di:
DVVVVVVVVVVVVVVVVVVVVVVPPPPPPPPDPDDFDDKDKDWPDFDDPDDPDFDWTKTFMDIDGPPDDDQKDWDFDDAPDPDDGDDIDMDRDRMDIDTHD

Secondary structure (DSSP, 8-state):
-HHHHHHHHHHHHHHHHHHHHHGGG---PPPPPPPPPPPEEEEEE-PPTT--S-EEEEEEEEEE-SSS----EEE----SSSS-----EEESSSEEEEEE-